Protein AF-A0A7X7AAC2-F1 (afdb_monomer_lite)

Secondary structure (DSSP, 8-state):
-TGGGT--------EEEEPP-B-TTSPBPS-S-EEEETT--------TTSSHHHHHHHHHTT--S-STT--

pLDDT: mean 90.05, std 9.12, range [59.09, 96.75]

Structure (mmCIF, N/CA/C/O backbone):
data_AF-A0A7X7AAC2-F1
#
_entry.id   AF-A0A7X7AAC2-F1
#
loop_
_atom_site.group_PDB
_atom_site.id
_atom_site.type_symbol
_atom_site.label_atom_id
_atom_site.label_alt_id
_atom_site.label_comp_id
_atom_site.label_asym_id
_atom_site.label_entity_id
_atom_site.label_seq_id
_atom_site.pdbx_PDB_ins_code
_atom_site.Cartn_x
_atom_site.Cartn_y
_atom_site.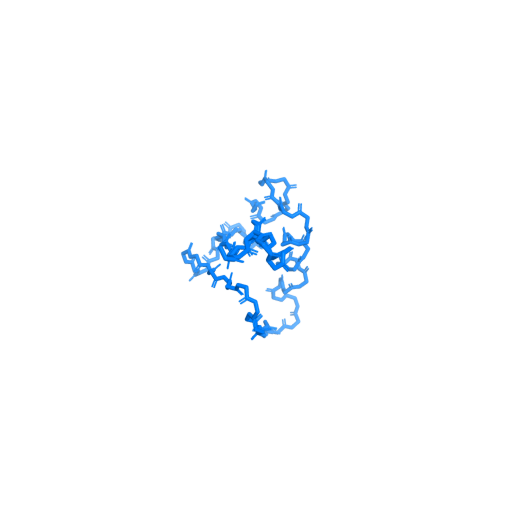Cartn_z
_atom_site.occupancy
_atom_site.B_iso_or_equiv
_atom_site.auth_seq_id
_atom_site.auth_comp_id
_atom_site.auth_asym_id
_atom_site.auth_atom_id
_atom_site.pdbx_PDB_model_num
ATOM 1 N N . MET A 1 1 ? -30.187 5.089 25.016 1.00 62.06 1 MET A N 1
ATOM 2 C CA . MET A 1 1 ? -29.070 5.074 25.995 1.00 62.06 1 MET A CA 1
ATOM 3 C C . MET A 1 1 ? -27.784 5.658 25.410 1.00 62.06 1 MET A C 1
ATOM 5 O O . MET A 1 1 ? -27.280 6.597 26.002 1.00 62.06 1 MET A O 1
ATOM 9 N N . LYS A 1 2 ? -27.284 5.203 24.246 1.00 59.09 2 LYS A N 1
ATOM 10 C CA . LYS A 1 2 ? -26.098 5.801 23.588 1.00 59.09 2 LYS A CA 1
ATOM 11 C C . LYS A 1 2 ? -26.245 7.299 23.254 1.00 59.09 2 LYS A C 1
ATOM 13 O O . LYS A 1 2 ? -25.374 8.078 23.618 1.00 59.09 2 LYS A O 1
ATOM 18 N N . GLU A 1 3 ? -27.378 7.714 22.680 1.00 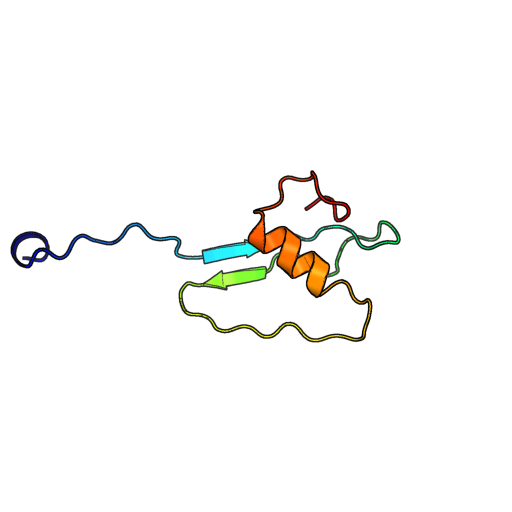67.31 3 GLU A N 1
ATOM 19 C CA . GLU A 1 3 ? -27.673 9.138 22.408 1.00 67.31 3 GLU A CA 1
ATOM 20 C C . GLU A 1 3 ? -27.790 9.990 23.682 1.00 67.31 3 GLU A C 1
ATOM 22 O O . GLU A 1 3 ? -27.371 11.142 23.694 1.00 67.31 3 GLU A O 1
ATOM 27 N N . PHE A 1 4 ? -28.288 9.413 24.781 1.00 76.12 4 PHE A N 1
ATOM 28 C CA . PHE A 1 4 ? -28.389 10.084 26.085 1.00 76.12 4 PHE A CA 1
ATOM 29 C C . PHE A 1 4 ? -27.011 10.354 26.717 1.00 76.12 4 PHE A C 1
ATOM 31 O O . PHE A 1 4 ? -26.841 11.325 27.444 1.00 76.12 4 PHE A O 1
ATOM 38 N N . LEU A 1 5 ? -26.016 9.515 26.407 1.00 83.25 5 LEU A N 1
ATOM 39 C CA . LEU A 1 5 ? -24.617 9.675 26.818 1.00 83.25 5 LEU A CA 1
ATOM 40 C C . LEU A 1 5 ? -23.811 10.589 25.872 1.00 83.25 5 LEU A C 1
ATOM 42 O O . LEU A 1 5 ? -22.605 10.728 26.053 1.00 83.25 5 LEU A O 1
ATOM 46 N N . GLY A 1 6 ? -24.434 11.179 24.842 1.00 70.94 6 GLY A N 1
ATOM 47 C CA . GLY A 1 6 ? -23.734 11.993 23.841 1.00 70.94 6 GLY A CA 1
ATOM 48 C C . GLY A 1 6 ? -22.777 11.198 22.943 1.00 70.94 6 GLY A C 1
ATOM 49 O O . GLY A 1 6 ? -21.992 11.789 22.203 1.00 70.94 6 GLY A O 1
ATOM 50 N N . ILE A 1 7 ? -22.838 9.862 22.984 1.00 73.44 7 ILE A N 1
ATOM 51 C CA . ILE A 1 7 ? -22.012 8.988 22.152 1.00 73.44 7 ILE A CA 1
ATOM 52 C C . ILE A 1 7 ? -22.657 8.944 20.768 1.00 73.44 7 ILE A C 1
ATOM 54 O O . ILE A 1 7 ? -23.630 8.221 20.547 1.00 73.44 7 ILE A O 1
ATOM 58 N N . LYS A 1 8 ? -22.125 9.739 19.837 1.00 69.69 8 LYS A N 1
ATOM 59 C CA . LYS A 1 8 ? -22.425 9.590 18.411 1.00 69.69 8 LYS A CA 1
ATOM 60 C C . LYS A 1 8 ? -21.720 8.331 17.913 1.00 69.69 8 LYS A C 1
ATOM 62 O O . LYS A 1 8 ? -20.519 8.187 18.134 1.00 69.69 8 LYS A O 1
ATOM 67 N N . ASP A 1 9 ? -22.443 7.430 17.249 1.00 68.38 9 ASP A N 1
ATOM 68 C CA . ASP A 1 9 ? -21.787 6.357 16.502 1.00 68.38 9 ASP A CA 1
ATOM 69 C C . ASP A 1 9 ? -20.930 7.025 15.413 1.00 68.38 9 ASP A C 1
ATOM 71 O O . ASP A 1 9 ? -21.429 7.695 14.508 1.00 68.38 9 ASP A O 1
ATOM 75 N N . GLU A 1 10 ? -19.612 6.926 15.564 1.00 68.44 10 GLU A N 1
ATOM 76 C CA . GLU A 1 10 ? -18.660 7.552 14.658 1.00 68.44 10 GLU A CA 1
ATOM 77 C C . GLU A 1 10 ? -18.658 6.766 13.335 1.00 68.44 10 GLU A C 1
ATOM 79 O O . GLU A 1 10 ? -18.148 5.638 13.257 1.00 68.44 10 GLU A O 1
ATOM 84 N N . ILE A 1 11 ? -19.261 7.343 12.290 1.00 72.00 11 ILE A N 1
ATOM 85 C CA . ILE A 1 11 ? -19.198 6.824 10.915 1.00 72.00 11 ILE A CA 1
ATOM 86 C C . ILE A 1 11 ? -17.797 7.133 10.370 1.00 72.00 11 ILE A C 1
ATOM 88 O O . ILE A 1 11 ? -17.586 8.081 9.623 1.00 72.00 11 ILE A O 1
ATOM 92 N N . GLY A 1 12 ? -16.812 6.369 10.833 1.00 82.50 12 GLY A N 1
ATOM 93 C CA . GLY A 1 12 ? -15.434 6.419 10.352 1.00 82.50 12 GLY A CA 1
ATOM 94 C C . GLY A 1 12 ? -15.128 5.271 9.395 1.00 82.50 12 GLY A C 1
ATOM 95 O O . GLY A 1 12 ? -15.770 4.218 9.456 1.00 82.50 12 GLY A O 1
ATOM 96 N N . ILE A 1 13 ? -14.105 5.459 8.558 1.00 89.25 13 ILE A N 1
ATOM 97 C CA . ILE A 1 13 ? -13.570 4.415 7.675 1.00 89.25 13 ILE A CA 1
ATOM 98 C C . ILE A 1 13 ? -13.208 3.186 8.523 1.00 89.25 13 ILE A C 1
ATOM 100 O O . ILE A 1 13 ? -12.509 3.292 9.534 1.00 89.25 13 ILE A O 1
ATOM 104 N N . LYS A 1 14 ? -13.744 2.022 8.141 1.00 93.75 14 LYS A N 1
ATOM 105 C CA . LYS A 1 14 ? -13.514 0.745 8.838 1.00 93.75 14 LYS A CA 1
ATOM 106 C C . LYS A 1 14 ? -12.366 -0.046 8.235 1.00 93.75 14 LYS A C 1
ATOM 108 O O . LYS A 1 14 ? -11.705 -0.787 8.960 1.00 93.75 14 LYS A O 1
ATOM 113 N N . SER A 1 15 ? -12.142 0.127 6.941 1.00 94.56 15 SER A N 1
ATOM 114 C CA . SER A 1 15 ? -11.077 -0.527 6.205 1.00 94.56 15 SER A CA 1
ATOM 115 C C . SER A 1 15 ? -10.691 0.278 4.972 1.00 94.56 15 SER A C 1
ATOM 117 O O . SER A 1 15 ? -11.495 1.049 4.445 1.00 94.56 15 SER A O 1
ATOM 119 N N . LEU A 1 16 ? -9.462 0.067 4.520 1.00 93.12 16 LEU A N 1
ATOM 120 C CA . LEU A 1 16 ? -8.936 0.504 3.238 1.00 93.12 16 LEU A CA 1
ATOM 121 C C . LEU A 1 16 ? -8.527 -0.747 2.464 1.00 93.12 16 LEU A C 1
ATOM 123 O O . LEU A 1 16 ? -7.758 -1.549 2.986 1.00 93.12 16 LEU A O 1
ATOM 127 N N . THR A 1 17 ? -9.009 -0.898 1.237 1.00 95.25 17 THR A N 1
ATOM 128 C CA . THR A 1 17 ? -8.586 -1.985 0.351 1.00 95.25 17 THR A CA 1
ATOM 129 C C . THR A 1 17 ? -7.721 -1.409 -0.759 1.00 95.25 17 THR A C 1
ATOM 131 O O . THR A 1 17 ? -8.120 -0.471 -1.445 1.00 95.25 17 THR A O 1
ATOM 134 N N . ILE A 1 18 ? -6.520 -1.957 -0.907 1.00 94.38 18 ILE A N 1
ATOM 135 C CA . ILE A 1 18 ? -5.532 -1.574 -1.909 1.00 94.38 18 ILE A CA 1
ATOM 136 C C . ILE A 1 18 ? -5.566 -2.623 -3.012 1.00 94.38 18 ILE A C 1
ATOM 138 O O . ILE A 1 18 ? -5.405 -3.813 -2.740 1.00 94.38 18 ILE A O 1
ATOM 142 N N . LEU A 1 19 ? -5.743 -2.174 -4.251 1.00 95.19 19 LEU A N 1
ATOM 143 C CA . LEU A 1 19 ? -5.694 -3.020 -5.439 1.00 95.19 19 LEU A CA 1
ATOM 144 C C . LEU A 1 19 ? -4.289 -2.995 -6.073 1.00 95.19 19 LEU A C 1
ATOM 146 O O . LEU A 1 19 ? -3.544 -2.021 -5.886 1.00 95.19 19 LEU A O 1
AT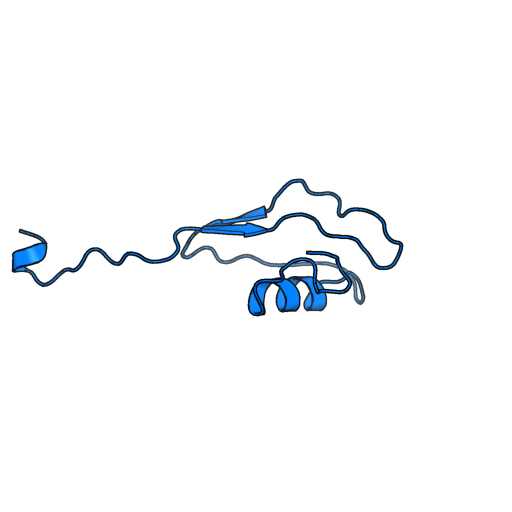OM 150 N N . PRO A 1 20 ? -3.905 -4.053 -6.808 1.00 95.12 20 PRO A N 1
ATOM 151 C CA . PRO A 1 20 ? -2.632 -4.113 -7.508 1.00 95.12 20 PRO A CA 1
ATOM 152 C C . PRO A 1 20 ? -2.577 -3.061 -8.609 1.00 95.12 20 PRO A C 1
ATOM 154 O O . PRO A 1 20 ? -3.507 -2.927 -9.405 1.00 95.12 20 PRO A O 1
ATOM 157 N N . GLY A 1 21 ? -1.456 -2.355 -8.662 1.00 95.00 21 GLY A N 1
ATOM 158 C CA . GLY A 1 21 ? -1.066 -1.550 -9.808 1.00 95.00 21 GLY A CA 1
ATOM 159 C C . GLY A 1 21 ? -0.080 -2.313 -10.690 1.00 95.00 21 GLY A C 1
ATOM 160 O O . GLY A 1 21 ? -0.055 -3.548 -10.735 1.00 95.00 21 GLY A O 1
ATOM 161 N N . TYR A 1 22 ? 0.773 -1.546 -11.353 1.00 95.56 22 TYR A N 1
ATOM 162 C CA . TYR A 1 22 ? 1.840 -2.012 -12.221 1.00 95.56 22 TYR A CA 1
ATOM 163 C C . TYR A 1 22 ? 3.194 -1.521 -11.718 1.00 95.56 22 TYR A C 1
ATOM 165 O O . TYR A 1 22 ? 3.329 -0.416 -11.181 1.00 95.56 22 TYR A O 1
ATOM 173 N N . ASP A 1 23 ? 4.211 -2.352 -11.902 1.00 93.25 23 ASP A N 1
ATOM 174 C CA . ASP A 1 23 ? 5.587 -1.983 -11.629 1.00 93.25 23 ASP A CA 1
ATOM 175 C C . ASP A 1 23 ? 6.180 -1.120 -12.764 1.00 93.25 23 ASP A C 1
ATOM 177 O O . ASP A 1 23 ? 5.536 -0.798 -13.764 1.00 93.25 23 ASP A O 1
ATOM 181 N N . LYS A 1 24 ? 7.454 -0.739 -12.627 1.00 90.38 24 LYS A N 1
ATOM 182 C CA . LYS A 1 24 ? 8.166 0.068 -13.637 1.00 90.38 24 LYS A CA 1
ATOM 183 C C . LYS A 1 24 ? 8.332 -0.623 -15.000 1.00 90.38 24 LYS A C 1
ATOM 185 O O . LYS A 1 24 ? 8.709 0.043 -15.961 1.00 90.38 24 LYS A O 1
ATOM 190 N N . SER A 1 25 ? 8.149 -1.938 -15.052 1.00 92.56 25 SER A N 1
ATOM 191 C CA . SER A 1 25 ? 8.244 -2.775 -16.249 1.00 92.56 25 SER A CA 1
ATOM 192 C C . SER A 1 25 ? 6.876 -2.936 -16.924 1.00 92.56 25 SER A C 1
ATOM 194 O O . SER A 1 25 ? 6.811 -3.445 -18.039 1.00 92.56 25 SER A O 1
ATOM 196 N N . GLY A 1 26 ? 5.801 -2.465 -16.280 1.00 92.56 26 GLY A N 1
ATOM 197 C CA . GLY A 1 26 ? 4.422 -2.670 -16.713 1.00 92.56 26 GLY A CA 1
ATOM 198 C C . GLY A 1 26 ? 3.841 -4.008 -16.255 1.00 92.56 26 GLY A C 1
ATOM 199 O O . GLY A 1 26 ? 2.744 -4.362 -16.684 1.00 92.56 26 GLY A O 1
ATOM 200 N N . ASP A 1 27 ? 4.542 -4.746 -15.391 1.00 94.88 27 ASP A N 1
ATOM 201 C CA . ASP A 1 27 ? 4.062 -6.010 -14.849 1.00 94.88 27 ASP A CA 1
ATOM 202 C C . ASP A 1 27 ? 3.104 -5.746 -13.686 1.00 94.88 27 ASP A C 1
ATOM 204 O O . ASP A 1 27 ? 3.358 -4.903 -12.821 1.00 94.88 27 ASP A O 1
ATOM 208 N N . LYS A 1 28 ? 1.986 -6.476 -13.653 1.00 95.25 28 LYS A N 1
ATOM 209 C CA . LYS A 1 28 ? 1.008 -6.373 -12.565 1.00 95.25 28 LYS A CA 1
ATOM 210 C C . LYS A 1 28 ? 1.634 -6.846 -11.251 1.00 95.25 28 LYS A C 1
ATOM 212 O O . LYS A 1 28 ? 2.295 -7.884 -11.212 1.00 95.25 28 LYS A O 1
ATOM 217 N N . GLU A 1 29 ? 1.390 -6.122 -10.162 1.00 95.06 29 GLU A N 1
ATOM 218 C CA . GLU A 1 29 ? 1.830 -6.551 -8.832 1.00 95.06 29 GLU A CA 1
ATOM 219 C C . GLU A 1 29 ? 1.213 -7.908 -8.435 1.00 95.06 29 GLU A C 1
ATOM 221 O O . GLU A 1 29 ? 0.074 -8.230 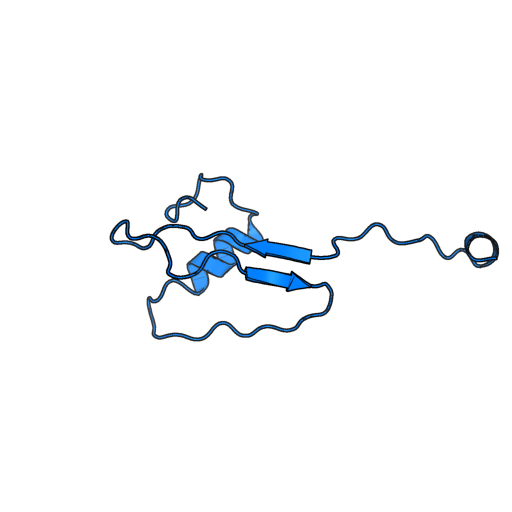-8.774 1.00 95.06 29 GLU A O 1
ATOM 226 N N . GLY A 1 30 ? 1.974 -8.7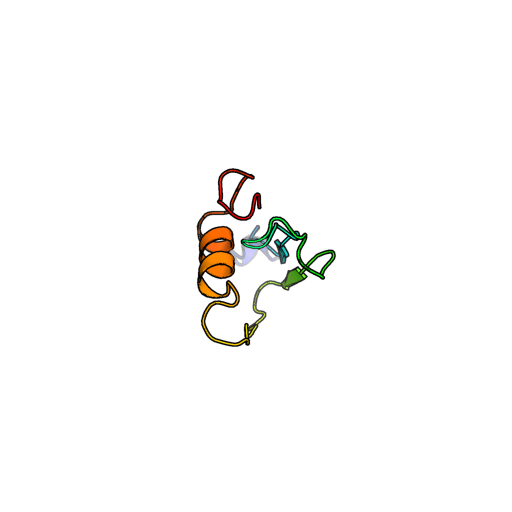15 -7.690 1.00 93.56 30 GLY A N 1
ATOM 227 C CA . GLY A 1 30 ? 1.659 -10.123 -7.413 1.00 93.56 30 GLY A CA 1
ATOM 228 C C . GLY A 1 30 ? 0.619 -10.397 -6.318 1.00 93.56 30 GLY A C 1
ATOM 229 O O . GLY A 1 30 ? 0.638 -11.485 -5.748 1.00 93.56 30 GLY A O 1
ATOM 230 N N . PHE A 1 31 ? -0.245 -9.440 -5.984 1.00 93.75 31 PHE A N 1
ATOM 231 C CA . PHE A 1 31 ? -1.332 -9.617 -5.015 1.00 93.75 31 PHE A CA 1
ATOM 232 C C . PHE A 1 31 ? -2.682 -9.267 -5.651 1.00 93.75 31 PHE A C 1
ATOM 234 O O . PHE A 1 31 ? -2.741 -8.511 -6.617 1.00 93.75 31 PHE A O 1
ATOM 241 N N . GLU A 1 32 ? -3.772 -9.823 -5.127 1.00 95.38 32 GLU A N 1
ATOM 242 C CA . GLU A 1 32 ? -5.124 -9.520 -5.622 1.00 95.38 32 GLU A CA 1
ATOM 243 C C . GLU A 1 32 ? -5.717 -8.293 -4.934 1.00 95.38 32 GLU A C 1
ATOM 245 O O . GLU A 1 32 ? -6.219 -7.393 -5.601 1.00 95.38 32 GLU A O 1
ATOM 250 N N . GLU A 1 33 ? -5.612 -8.238 -3.609 1.00 95.69 33 GLU A N 1
ATOM 251 C CA . GLU A 1 33 ? -5.981 -7.090 -2.790 1.00 95.69 33 GLU A CA 1
ATOM 252 C C . GLU A 1 33 ? -5.248 -7.135 -1.442 1.00 95.69 33 GLU A C 1
ATOM 254 O O . GLU A 1 33 ? -4.858 -8.201 -0.959 1.00 95.69 33 GLU A O 1
ATOM 259 N N . ILE A 1 34 ? -5.057 -5.968 -0.829 1.00 95.25 34 ILE A N 1
ATOM 260 C CA . ILE A 1 34 ? -4.582 -5.831 0.550 1.00 95.25 34 ILE A CA 1
ATOM 261 C C . ILE A 1 34 ? -5.613 -5.001 1.301 1.00 95.25 34 ILE A C 1
ATOM 263 O O . ILE A 1 34 ? -5.765 -3.812 1.029 1.00 95.25 34 ILE A O 1
ATOM 267 N N . THR A 1 35 ? -6.307 -5.611 2.255 1.00 96.75 35 THR A N 1
ATOM 268 C CA . THR A 1 35 ? -7.262 -4.905 3.112 1.00 96.75 35 THR A CA 1
ATOM 269 C C . THR A 1 35 ? -6.620 -4.599 4.459 1.00 96.75 35 THR A C 1
ATOM 271 O O . THR A 1 35 ? -6.099 -5.491 5.118 1.00 96.75 35 THR A O 1
ATOM 274 N N . ILE A 1 36 ? -6.657 -3.327 4.850 1.00 95.75 36 ILE A N 1
ATOM 275 C CA . ILE A 1 36 ? -6.159 -2.810 6.125 1.00 95.75 36 ILE A CA 1
ATOM 276 C C . ILE A 1 36 ? -7.364 -2.350 6.934 1.00 95.75 36 ILE A C 1
ATOM 278 O O . ILE A 1 36 ? -8.151 -1.528 6.462 1.00 95.75 36 ILE A O 1
ATOM 282 N N . HIS A 1 37 ? -7.516 -2.846 8.154 1.00 96.06 37 HIS A N 1
ATOM 283 C CA . HIS A 1 37 ? -8.608 -2.485 9.050 1.00 96.06 37 HIS A CA 1
ATOM 284 C C . HIS A 1 37 ? -8.242 -1.319 9.974 1.00 96.06 37 HIS A C 1
ATOM 286 O O . HIS A 1 37 ? -7.078 -1.046 10.275 1.00 96.06 37 HIS A O 1
ATOM 292 N N . LYS A 1 38 ? -9.268 -0.608 10.460 1.00 93.75 38 LYS A N 1
ATOM 293 C CA . LYS A 1 38 ? -9.098 0.458 11.455 1.00 93.75 38 LYS A CA 1
ATOM 294 C C . LYS A 1 38 ? -8.296 -0.078 12.647 1.00 93.75 38 LYS A C 1
ATOM 296 O O . LYS A 1 38 ? -8.645 -1.112 13.209 1.00 93.75 38 LYS A O 1
ATOM 301 N N . SER A 1 39 ? -7.273 0.679 13.044 1.00 92.62 39 SER A N 1
ATOM 302 C CA . SER A 1 39 ? -6.357 0.366 14.153 1.00 92.62 39 SER A CA 1
ATOM 303 C C . SER A 1 39 ? -5.348 -0.762 13.899 1.00 92.62 39 SER A C 1
ATOM 305 O O . SER A 1 39 ? -4.623 -1.118 14.827 1.00 92.62 39 SER A O 1
ATOM 307 N N . GLU A 1 40 ? -5.230 -1.279 12.673 1.00 95.56 40 GLU A N 1
ATOM 308 C CA . GLU A 1 40 ? -4.122 -2.169 12.318 1.00 95.56 40 GLU A CA 1
ATOM 309 C C . GLU A 1 40 ? -2.817 -1.398 12.103 1.00 95.56 40 GLU A C 1
ATOM 311 O O . GLU A 1 40 ? -2.786 -0.326 11.498 1.00 95.56 40 GLU A O 1
ATOM 316 N N . ILE A 1 41 ? -1.720 -1.976 12.595 1.00 95.00 41 ILE A N 1
ATOM 317 C CA . ILE A 1 41 ? -0.362 -1.497 12.344 1.00 95.00 41 ILE A CA 1
ATOM 318 C C . ILE A 1 41 ? 0.294 -2.495 11.400 1.00 95.00 41 ILE A C 1
ATOM 320 O O . ILE A 1 41 ? 0.533 -3.644 11.770 1.00 95.00 41 ILE A O 1
ATOM 324 N N . ILE A 1 42 ? 0.595 -2.041 10.189 1.00 94.25 42 ILE A N 1
ATOM 325 C CA . ILE A 1 42 ? 1.246 -2.848 9.160 1.00 94.25 42 ILE A CA 1
ATOM 326 C C . ILE A 1 42 ? 2.681 -2.382 8.926 1.00 94.25 42 ILE A C 1
ATOM 328 O O . ILE A 1 42 ? 3.026 -1.221 9.147 1.00 94.25 42 ILE A O 1
ATOM 332 N N . SER A 1 43 ? 3.523 -3.294 8.448 1.00 95.75 43 SER A N 1
ATOM 333 C CA . SER A 1 43 ? 4.887 -2.991 8.022 1.00 95.75 43 SER A CA 1
ATOM 334 C C . SER A 1 43 ? 5.064 -3.370 6.559 1.00 95.75 43 SER A C 1
ATOM 336 O O . SER A 1 43 ? 4.675 -4.460 6.146 1.00 95.75 43 SER A O 1
ATOM 338 N N . ILE A 1 44 ? 5.667 -2.474 5.779 1.00 93.44 44 ILE A N 1
ATOM 339 C CA . ILE A 1 44 ? 5.991 -2.701 4.369 1.00 93.44 44 ILE A CA 1
ATOM 340 C C . ILE A 1 44 ? 7.506 -2.885 4.266 1.00 93.44 44 ILE A C 1
ATOM 342 O O . ILE A 1 44 ? 8.275 -1.956 4.518 1.00 93.44 44 ILE A O 1
ATOM 346 N N . VAL A 1 45 ? 7.939 -4.082 3.871 1.00 95.38 45 VAL A N 1
ATOM 347 C CA . VAL A 1 45 ? 9.357 -4.458 3.774 1.00 95.38 45 VAL A CA 1
ATOM 348 C C . VAL A 1 45 ? 9.750 -4.789 2.336 1.00 95.38 45 VAL A C 1
ATOM 350 O O . VAL A 1 45 ? 8.929 -5.212 1.530 1.00 95.38 45 VAL A O 1
ATOM 353 N N . GLY A 1 46 ? 11.019 -4.570 1.995 1.00 94.00 46 GLY A N 1
ATOM 354 C CA . GLY A 1 46 ? 11.555 -4.863 0.664 1.00 94.00 46 GLY A CA 1
ATOM 355 C C . GLY A 1 46 ? 12.845 -4.092 0.365 1.00 94.00 46 GLY A C 1
ATOM 356 O O . GLY A 1 46 ? 13.132 -3.099 1.045 1.00 94.00 46 GLY A O 1
ATOM 357 N N . PRO A 1 47 ? 13.620 -4.497 -0.655 1.00 95.81 47 PRO A N 1
ATOM 358 C CA . PRO A 1 47 ? 14.892 -3.863 -1.007 1.00 95.81 47 PRO A CA 1
ATOM 359 C C . PRO A 1 47 ? 14.716 -2.414 -1.492 1.00 95.81 47 PRO A C 1
ATOM 361 O O . PRO A 1 47 ? 13.613 -1.965 -1.815 1.00 95.81 47 PRO A O 1
ATOM 364 N N . THR A 1 48 ? 15.797 -1.635 -1.537 1.00 94.56 48 THR A N 1
ATOM 365 C CA . THR A 1 48 ? 15.768 -0.275 -2.104 1.00 94.56 48 THR A CA 1
ATOM 366 C C . THR A 1 48 ? 15.277 -0.307 -3.553 1.00 94.56 48 THR A C 1
ATOM 368 O O . THR A 1 48 ? 15.671 -1.173 -4.327 1.00 94.56 48 THR A O 1
ATOM 371 N N . GLY A 1 49 ? 14.391 0.626 -3.915 1.00 90.12 49 GLY A N 1
ATOM 372 C CA . GLY A 1 49 ? 13.813 0.697 -5.261 1.00 90.12 49 GLY A CA 1
ATOM 373 C C . GLY A 1 49 ? 12.633 -0.246 -5.526 1.00 90.12 49 GLY A C 1
ATOM 374 O O . GLY A 1 49 ? 12.074 -0.192 -6.612 1.00 90.12 49 GLY A O 1
ATOM 375 N N . SER A 1 50 ? 12.190 -1.048 -4.550 1.00 91.50 50 SER A N 1
ATOM 376 C CA . SER A 1 50 ? 11.052 -1.975 -4.704 1.00 91.50 50 SER A CA 1
ATOM 377 C C . SER A 1 50 ? 9.663 -1.315 -4.744 1.00 91.50 50 SER A C 1
ATOM 379 O O . SER A 1 50 ? 8.665 -2.000 -4.573 1.00 91.50 50 SER A O 1
ATOM 381 N N . GLY A 1 51 ? 9.575 0.014 -4.857 1.00 92.75 51 GLY A N 1
ATOM 382 C CA . GLY A 1 51 ? 8.289 0.721 -4.934 1.00 92.75 51 GLY A CA 1
ATOM 383 C C . GLY A 1 51 ? 7.600 1.052 -3.601 1.00 92.75 51 GLY A C 1
ATOM 384 O O . GLY A 1 51 ? 6.534 1.649 -3.631 1.00 92.75 51 GLY A O 1
ATOM 385 N N . LYS A 1 52 ? 8.200 0.774 -2.429 1.00 95.50 52 LYS A N 1
ATOM 386 C CA . LYS A 1 52 ? 7.579 1.055 -1.105 1.00 95.50 52 LYS A CA 1
ATOM 387 C C . LYS A 1 52 ? 7.074 2.497 -0.942 1.00 95.50 52 LYS A C 1
ATOM 389 O O . LYS A 1 52 ? 5.923 2.705 -0.585 1.00 95.50 52 LYS A O 1
ATOM 394 N N . SER A 1 53 ? 7.919 3.493 -1.224 1.00 94.75 53 SER A N 1
ATOM 395 C CA . SER A 1 53 ? 7.535 4.913 -1.133 1.00 94.75 53 SER A CA 1
ATOM 396 C C . SER A 1 53 ? 6.460 5.296 -2.150 1.00 94.75 53 SER A C 1
ATOM 398 O O . SER A 1 53 ? 5.656 6.178 -1.882 1.00 94.75 53 SER A O 1
ATOM 400 N N . ARG A 1 54 ? 6.431 4.621 -3.305 1.00 94.75 54 ARG A N 1
ATOM 401 C CA . ARG A 1 54 ? 5.398 4.816 -4.324 1.00 94.75 54 ARG A CA 1
ATOM 402 C C . ARG A 1 54 ? 4.054 4.252 -3.849 1.00 94.75 54 ARG A C 1
ATOM 404 O O . ARG A 1 54 ? 3.071 4.971 -3.913 1.00 94.75 54 ARG A O 1
ATOM 411 N N . LEU A 1 55 ? 4.028 3.035 -3.300 1.00 94.81 55 LEU A N 1
ATOM 412 C CA . LEU A 1 55 ? 2.825 2.453 -2.695 1.00 94.81 55 LEU A CA 1
ATOM 413 C C . LEU A 1 55 ? 2.247 3.362 -1.598 1.00 94.81 55 LEU A C 1
ATOM 415 O O . LEU A 1 55 ? 1.046 3.603 -1.585 1.00 94.81 55 LEU A O 1
ATOM 419 N N . LEU A 1 56 ? 3.094 3.907 -0.718 1.00 95.19 56 LEU A N 1
ATOM 420 C CA . LEU A 1 56 ? 2.653 4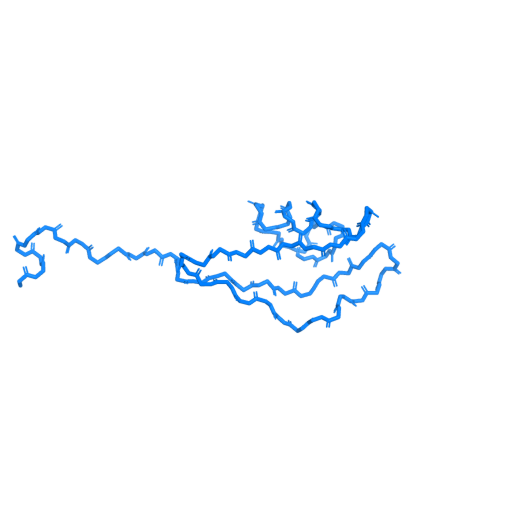.861 0.306 1.00 95.19 56 LEU A CA 1
ATOM 421 C C . LEU A 1 56 ? 2.073 6.148 -0.298 1.00 95.19 56 LEU A C 1
ATOM 423 O O . LEU A 1 56 ? 1.011 6.576 0.136 1.00 95.19 56 LEU A O 1
ATOM 427 N N . GLY A 1 57 ? 2.712 6.724 -1.321 1.00 95.25 57 GLY A N 1
ATOM 428 C CA . GLY A 1 57 ? 2.193 7.918 -1.996 1.00 95.25 57 GLY A CA 1
ATOM 429 C C . GLY A 1 57 ? 0.835 7.685 -2.666 1.00 95.25 57 GLY A C 1
ATOM 430 O O . GLY A 1 57 ? -0.052 8.528 -2.563 1.00 95.25 57 GLY A O 1
ATOM 431 N N . ASP A 1 58 ? 0.641 6.519 -3.287 1.00 94.81 58 ASP A N 1
ATOM 432 C CA . ASP A 1 58 ? -0.642 6.173 -3.904 1.00 94.81 58 ASP A CA 1
ATOM 433 C C . ASP A 1 58 ? -1.754 6.007 -2.843 1.00 94.81 58 ASP A C 1
ATOM 435 O O . ASP A 1 58 ? -2.903 6.372 -3.088 1.00 94.81 58 ASP A O 1
ATOM 439 N N . ILE A 1 59 ? -1.420 5.507 -1.644 1.00 93.25 59 ILE A N 1
ATOM 440 C CA . ILE A 1 59 ? -2.350 5.424 -0.503 1.00 93.25 59 ILE A CA 1
ATOM 441 C C . ILE A 1 59 ? -2.678 6.820 0.043 1.00 93.25 59 ILE A C 1
ATOM 443 O O . ILE A 1 59 ? -3.849 7.136 0.244 1.00 93.25 59 ILE A O 1
ATOM 447 N N . GLU A 1 60 ? -1.664 7.656 0.283 1.00 93.25 60 GLU A N 1
ATOM 448 C CA . GLU A 1 60 ? -1.823 9.005 0.845 1.00 93.25 60 GLU A CA 1
ATOM 449 C C . GLU A 1 60 ? -2.703 9.899 -0.030 1.00 93.25 60 GLU A C 1
ATOM 451 O O . GLU A 1 60 ? -3.471 10.709 0.488 1.00 93.25 60 GLU A O 1
ATOM 456 N N . TRP A 1 61 ? -2.594 9.758 -1.352 1.00 90.94 61 TRP A N 1
ATOM 457 C CA . TRP A 1 61 ? -3.349 10.563 -2.313 1.00 90.94 61 TRP A CA 1
ATOM 458 C C . TRP A 1 61 ? -4.634 9.901 -2.789 1.00 90.94 61 TRP A C 1
ATOM 460 O O . TRP A 1 61 ? -5.345 10.493 -3.599 1.00 90.94 61 TRP A O 1
ATOM 470 N N . THR A 1 62 ? -4.954 8.704 -2.288 1.00 91.38 62 THR A N 1
ATOM 471 C CA . THR A 1 62 ? -6.113 7.922 -2.735 1.00 91.38 62 THR A CA 1
ATOM 472 C C . THR A 1 62 ? -6.154 7.816 -4.262 1.00 91.38 62 THR A C 1
ATOM 474 O O . THR A 1 62 ? -7.111 8.264 -4.887 1.00 91.38 62 THR A O 1
ATOM 477 N N . ALA A 1 63 ? -5.073 7.291 -4.845 1.00 91.62 63 ALA A N 1
ATOM 478 C CA . ALA A 1 63 ? -4.840 7.247 -6.288 1.00 91.62 63 ALA A CA 1
ATOM 479 C C . ALA A 1 63 ? -6.054 6.733 -7.093 1.00 91.62 63 ALA A C 1
ATOM 481 O O . ALA A 1 63 ? -6.832 5.908 -6.603 1.00 91.62 63 ALA A O 1
ATOM 482 N N . GLN A 1 64 ? -6.251 7.282 -8.297 1.00 92.25 64 GLN A N 1
ATOM 483 C CA . GLN A 1 64 ? -7.412 7.036 -9.163 1.00 92.25 64 GLN A CA 1
ATOM 484 C C . GLN A 1 64 ? -6.986 6.709 -10.603 1.00 92.25 64 GLN A C 1
ATOM 486 O O . GLN A 1 64 ? -7.455 7.314 -11.568 1.00 92.25 64 GLN A O 1
ATOM 491 N N . GLY A 1 65 ? -6.060 5.769 -10.767 1.00 91.38 65 GLY A N 1
ATOM 492 C CA . GLY A 1 65 ? -5.481 5.396 -12.060 1.00 91.38 65 GLY A CA 1
ATOM 493 C C . GLY A 1 65 ? -4.591 6.477 -12.684 1.00 91.38 65 GLY A C 1
ATOM 494 O O . GLY A 1 65 ? -4.133 6.330 -13.815 1.00 91.38 65 GLY A O 1
ATOM 495 N N . ASP A 1 66 ? -4.347 7.569 -11.964 1.00 92.38 66 ASP A N 1
ATOM 496 C CA . ASP A 1 66 ? -3.627 8.770 -12.396 1.00 92.38 66 ASP A CA 1
ATOM 497 C C . ASP A 1 66 ? -2.161 8.788 -11.934 1.00 92.38 66 ASP A C 1
ATOM 499 O O . ASP A 1 66 ? -1.401 9.722 -12.202 1.00 92.38 66 ASP A O 1
ATOM 503 N N . THR A 1 67 ? -1.736 7.720 -11.265 1.00 92.94 67 THR A N 1
ATOM 504 C CA . THR A 1 67 ? -0.364 7.512 -10.819 1.00 92.94 67 THR A CA 1
ATOM 505 C C . THR A 1 67 ? 0.414 6.654 -11.827 1.00 92.94 67 THR A C 1
ATOM 507 O O . THR A 1 67 ? -0.164 5.860 -12.561 1.00 92.94 67 THR A O 1
ATOM 510 N N . PRO A 1 68 ? 1.754 6.750 -11.882 1.00 92.12 68 PRO A N 1
ATOM 511 C CA . PRO A 1 68 ? 2.593 5.847 -12.676 1.00 92.12 68 PRO A CA 1
ATOM 512 C C . PRO A 1 68 ? 2.427 4.345 -12.416 1.00 92.12 68 PRO A C 1
ATOM 514 O O . PRO A 1 68 ? 2.852 3.559 -13.253 1.00 92.12 68 PRO A O 1
ATOM 517 N N . THR A 1 69 ? 1.849 3.937 -11.283 1.00 94.62 69 THR A N 1
ATOM 518 C CA . THR A 1 69 ? 1.479 2.534 -11.028 1.00 94.62 69 THR A CA 1
ATOM 519 C C . THR A 1 69 ? 0.128 2.175 -11.646 1.00 94.62 69 THR A C 1
ATOM 521 O O . THR A 1 69 ? -0.240 1.008 -11.640 1.00 94.62 69 THR A O 1
ATOM 524 N N . GLY A 1 70 ? -0.634 3.146 -12.158 1.00 94.00 70 GLY A N 1
ATOM 525 C CA . GLY A 1 70 ? -1.997 2.955 -12.648 1.00 94.00 70 GLY A CA 1
ATOM 526 C C . GLY A 1 70 ? -2.987 2.543 -11.557 1.00 94.00 70 GLY A C 1
ATOM 527 O O . GLY A 1 70 ? -4.043 2.010 -11.892 1.00 94.00 70 GLY A O 1
ATOM 528 N N . ARG A 1 71 ? -2.625 2.744 -10.281 1.00 93.19 71 ARG A N 1
ATOM 529 C CA . ARG A 1 71 ? -3.499 2.526 -9.126 1.00 93.19 71 ARG A CA 1
ATOM 530 C C . ARG A 1 71 ? -4.462 3.685 -8.964 1.00 93.19 71 ARG A C 1
ATOM 532 O O . ARG A 1 71 ? -4.014 4.834 -9.180 1.00 93.19 71 ARG A O 1
#

Sequence (71 aa):
MKEFLGIKDEIGIKSLTILPGYDKSGDKEGFEEITIHKSEIISIVGPTGSGKSRLLGDIEWTAQGDTPTGR

Foldseek 3Di:
DCVVVVNDPDPDDFKDKDAWFADPVRHTDPDGIDIDGPPDDDDDDDDPPPCPVVSVVCVVVVPDLPGPRRD

Radius of gyration: 16.71 Å; chains: 1; bounding box: 45×22×44 Å